Protein AF-A0A962EU76-F1 (afdb_monomer_lite)

Secondary structure (DSSP, 8-state):
---------S--SSSSTTS------PPPPPPPEETTEEEETTEEEE-HHHHHHHHHHHHHHTT----HHHHHH-HHHHHHHHHHHTTSTTTTTTTHHHHSS------

Radius of gyration: 28.26 Å; chains: 1; bounding box: 33×38×93 Å

pLDDT: mean 81.72, std 18.8, range [39.81, 98.31]

Foldseek 3Di:
DDDDDDPDDDDDDPDDPPPDPPPPDDPDDDFDEDQQFTQDVNDTDRDLQRLLQNLCVVLVVVVDDDHSCCLSVDVVVVLVSCCVCCVPPSNVVVSVLNPPVNNDDPD

Structure (mmCIF, N/CA/C/O backbone):
data_AF-A0A962EU76-F1
#
_entry.id   AF-A0A962EU76-F1
#
loop_
_atom_site.group_PDB
_atom_site.id
_atom_site.type_symbol
_atom_site.label_atom_id
_atom_site.label_alt_id
_atom_site.label_comp_id
_atom_site.label_asym_id
_atom_site.label_entity_id
_atom_site.label_seq_id
_atom_site.pdbx_PDB_ins_code
_atom_site.Cartn_x
_atom_site.Cartn_y
_atom_site.Cartn_z
_atom_site.occupancy
_atom_site.B_iso_or_equiv
_atom_site.auth_seq_id
_atom_site.auth_comp_id
_atom_site.auth_asym_id
_atom_site.auth_atom_id
_atom_site.pdbx_PDB_model_num
ATOM 1 N N . MET A 1 1 ? 11.807 -23.982 83.565 1.00 39.81 1 MET A N 1
ATOM 2 C CA . MET A 1 1 ? 10.852 -24.271 82.468 1.00 39.81 1 MET A CA 1
ATOM 3 C C . MET A 1 1 ? 10.079 -22.996 82.132 1.00 39.81 1 MET A C 1
ATOM 5 O O . MET A 1 1 ? 9.610 -22.333 83.044 1.00 39.81 1 MET A O 1
ATOM 9 N N . LYS A 1 2 ? 10.044 -22.612 80.847 1.00 47.97 2 LYS A N 1
ATOM 10 C CA . LYS A 1 2 ? 9.505 -21.351 80.294 1.00 47.97 2 LYS A CA 1
ATOM 11 C C . LYS A 1 2 ? 7.966 -21.356 80.242 1.00 47.97 2 LYS A C 1
ATOM 13 O O . LYS A 1 2 ? 7.394 -22.350 79.808 1.00 47.97 2 LYS A O 1
ATOM 18 N N . ARG A 1 3 ? 7.307 -20.230 80.549 1.00 50.31 3 ARG A N 1
ATOM 19 C CA . ARG A 1 3 ? 5.958 -19.919 80.035 1.00 50.31 3 ARG A CA 1
ATOM 20 C C . ARG A 1 3 ? 5.972 -18.542 79.377 1.00 50.31 3 ARG A C 1
ATOM 22 O O . ARG A 1 3 ? 6.280 -17.538 80.005 1.00 50.31 3 ARG A O 1
ATOM 29 N N . GLN A 1 4 ? 5.747 -18.570 78.068 1.00 51.44 4 GLN A N 1
ATOM 30 C CA . GLN A 1 4 ? 5.776 -17.449 77.137 1.00 51.44 4 GLN A CA 1
ATOM 31 C C . GLN A 1 4 ? 4.570 -16.527 77.353 1.00 51.44 4 GLN A C 1
ATOM 33 O O . GLN A 1 4 ? 3.438 -16.996 77.459 1.00 51.44 4 GLN A O 1
ATOM 38 N N . ILE A 1 5 ? 4.823 -15.219 77.387 1.00 56.59 5 ILE A N 1
ATOM 39 C CA . ILE A 1 5 ? 3.805 -14.167 77.407 1.00 56.59 5 ILE A CA 1
ATOM 40 C C . ILE A 1 5 ? 3.253 -14.051 75.982 1.00 56.59 5 ILE A C 1
ATOM 42 O O . ILE A 1 5 ? 3.971 -13.692 75.051 1.00 56.59 5 ILE A O 1
ATOM 46 N N . SER A 1 6 ? 1.983 -14.418 75.813 1.00 51.16 6 SER A N 1
ATOM 47 C CA . SER A 1 6 ? 1.265 -14.414 74.538 1.00 51.16 6 SER A CA 1
ATOM 48 C C . SER A 1 6 ? 0.987 -12.980 74.077 1.00 51.16 6 SER A C 1
ATOM 50 O O . SER A 1 6 ? -0.070 -12.416 74.358 1.00 51.16 6 SER A O 1
ATOM 52 N N . GLY A 1 7 ? 1.929 -12.403 73.331 1.00 49.06 7 GLY A N 1
ATOM 53 C CA . GLY A 1 7 ? 1.686 -11.247 72.474 1.00 49.06 7 GLY A CA 1
ATOM 54 C C . GLY A 1 7 ? 0.699 -11.630 71.376 1.00 49.06 7 GLY A C 1
ATOM 55 O O . GLY A 1 7 ? 1.066 -12.269 70.395 1.00 49.06 7 GLY A O 1
ATOM 56 N N . ARG A 1 8 ? -0.580 -11.294 71.557 1.00 54.97 8 ARG A N 1
ATOM 57 C CA . ARG A 1 8 ? -1.579 -11.428 70.492 1.00 54.97 8 ARG A CA 1
ATOM 58 C C . ARG A 1 8 ? -2.699 -10.418 70.639 1.00 54.97 8 ARG A C 1
ATOM 60 O O . ARG A 1 8 ? -3.848 -10.775 70.865 1.00 54.97 8 ARG A O 1
ATOM 67 N N . ARG A 1 9 ? -2.350 -9.143 70.528 1.00 58.03 9 ARG A N 1
ATOM 68 C CA . ARG A 1 9 ? -3.266 -8.082 70.109 1.00 58.03 9 ARG A CA 1
ATOM 69 C C . ARG A 1 9 ? -2.446 -7.142 69.242 1.00 58.03 9 ARG A C 1
ATOM 71 O O . ARG A 1 9 ? -1.291 -6.908 69.569 1.00 58.03 9 ARG A O 1
ATOM 78 N N . ILE A 1 10 ? -3.068 -6.604 68.201 1.00 57.72 10 ILE A N 1
ATOM 79 C CA . ILE A 1 10 ? -2.517 -5.741 67.146 1.00 57.72 10 ILE A CA 1
ATOM 80 C C . ILE A 1 10 ? -2.190 -6.529 65.867 1.00 57.72 10 ILE A C 1
ATOM 82 O O . ILE A 1 10 ? -1.515 -7.550 65.895 1.00 57.72 10 ILE A O 1
ATOM 86 N N . ALA A 1 11 ? -2.683 -5.979 64.755 1.00 52.75 11 ALA A N 1
ATOM 87 C CA . ALA A 1 11 ? -2.492 -6.376 63.361 1.00 52.75 11 ALA A CA 1
ATOM 88 C C . ALA A 1 11 ? -3.451 -7.444 62.807 1.00 52.75 11 ALA A C 1
ATOM 90 O O . ALA A 1 11 ? -3.050 -8.518 62.370 1.00 52.75 11 ALA A O 1
ATOM 91 N N . THR A 1 12 ? -4.747 -7.130 62.735 1.00 53.06 12 THR A N 1
ATOM 92 C CA . THR A 1 12 ? -5.650 -7.820 61.789 1.00 53.06 12 THR A CA 1
ATOM 93 C C . THR A 1 12 ? -6.712 -6.865 61.247 1.00 53.06 12 THR A C 1
ATOM 95 O O . THR A 1 12 ? -7.903 -7.096 61.388 1.00 53.06 12 THR A O 1
ATOM 98 N N . ALA A 1 13 ? -6.292 -5.738 60.673 1.00 54.41 13 ALA A N 1
ATOM 99 C CA . ALA A 1 13 ? -7.213 -4.819 60.002 1.00 54.41 13 ALA A CA 1
ATOM 100 C C . ALA A 1 13 ? -6.484 -3.961 58.958 1.00 54.41 13 ALA A C 1
ATOM 102 O O . ALA A 1 13 ? -6.469 -2.749 59.095 1.00 54.41 13 ALA A O 1
ATOM 103 N N . LEU A 1 14 ? -5.802 -4.567 57.974 1.00 55.75 14 LEU A N 1
ATOM 104 C CA . LEU A 1 14 ? -5.168 -3.823 56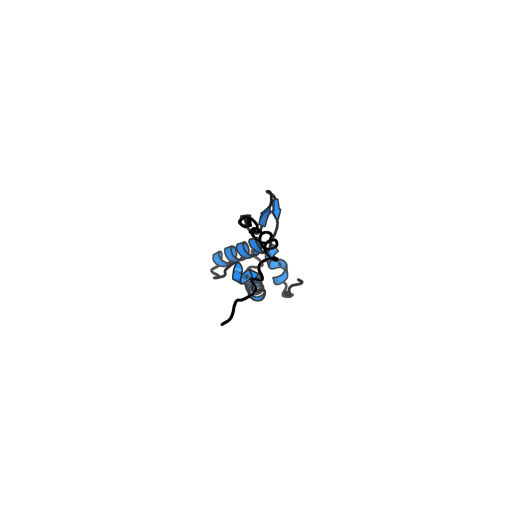.863 1.00 55.75 14 LEU A CA 1
ATOM 105 C C . LEU A 1 14 ? -4.689 -4.741 55.715 1.00 55.75 14 LEU A C 1
ATOM 107 O O . LEU A 1 14 ? -3.560 -4.623 55.267 1.00 55.75 14 LEU A O 1
ATOM 111 N N . LEU A 1 15 ? -5.499 -5.698 55.238 1.00 53.78 15 LEU A N 1
ATOM 112 C CA . LEU A 1 15 ? -5.080 -6.581 54.123 1.00 53.78 15 LEU A CA 1
ATOM 113 C C . LEU A 1 15 ? -6.189 -6.965 53.117 1.00 53.78 15 LEU A C 1
ATOM 115 O O . LEU A 1 15 ? -6.066 -7.980 52.444 1.00 53.78 15 LEU A O 1
ATOM 119 N N . VAL A 1 16 ? -7.268 -6.182 52.970 1.00 56.03 16 VAL A N 1
ATOM 120 C CA . VAL A 1 16 ? -8.374 -6.541 52.038 1.00 56.03 16 VAL A CA 1
ATOM 121 C C . VAL A 1 16 ? -8.585 -5.540 50.886 1.00 56.03 16 VAL A C 1
ATOM 123 O O . VAL A 1 16 ? -9.349 -5.811 49.971 1.00 56.03 16 VAL A O 1
ATOM 126 N N . ALA A 1 17 ? -7.864 -4.416 50.830 1.00 56.31 17 ALA A N 1
ATOM 127 C CA . ALA A 1 17 ? -8.134 -3.356 49.843 1.00 56.31 17 ALA A CA 1
ATOM 128 C C . ALA A 1 17 ? -7.284 -3.399 48.547 1.00 56.31 17 ALA A C 1
ATOM 130 O O . ALA A 1 17 ? -7.224 -2.400 47.840 1.00 56.31 17 ALA A O 1
ATOM 131 N N . PHE A 1 18 ? -6.608 -4.513 48.228 1.00 57.91 18 PHE A N 1
ATOM 132 C CA . PHE A 1 18 ? -5.712 -4.613 47.052 1.00 57.91 18 PHE A CA 1
ATOM 133 C C . PHE A 1 18 ? -6.119 -5.666 46.009 1.00 57.91 18 PHE A C 1
ATOM 135 O O . PHE A 1 18 ? -5.398 -5.895 45.040 1.00 57.91 18 PHE A O 1
ATOM 142 N N . GLY A 1 19 ? -7.263 -6.325 46.189 1.00 58.19 19 GLY A N 1
ATOM 143 C CA . GLY A 1 19 ? -7.768 -7.308 45.238 1.00 58.19 19 GLY A CA 1
ATOM 144 C C . GLY A 1 19 ? -8.817 -6.687 44.325 1.00 58.19 19 GLY A C 1
ATOM 145 O O . GLY A 1 19 ? -9.789 -6.133 44.818 1.00 58.19 19 GLY A O 1
ATOM 146 N N . VAL A 1 20 ? -8.665 -6.882 43.017 1.00 61.88 20 VAL A N 1
ATOM 147 C CA . VAL A 1 20 ? -9.650 -6.605 41.951 1.00 61.88 20 VAL A CA 1
ATOM 148 C C . VAL A 1 20 ? -9.579 -5.208 41.312 1.00 61.88 20 VAL A C 1
ATOM 150 O O . VAL A 1 20 ? -10.555 -4.471 41.245 1.00 61.88 20 VAL A O 1
ATOM 153 N N . ILE A 1 21 ? -8.432 -4.896 40.703 1.00 62.28 21 ILE A N 1
ATOM 154 C CA . ILE A 1 21 ? -8.389 -4.038 39.504 1.00 62.28 21 ILE A CA 1
ATOM 155 C C . ILE A 1 21 ? -7.939 -4.904 38.319 1.00 62.28 21 ILE A C 1
ATOM 157 O O . ILE A 1 21 ? -6.906 -4.671 37.701 1.00 62.28 21 ILE A O 1
ATOM 161 N N . PHE A 1 22 ? -8.688 -5.965 38.014 1.00 61.88 22 PHE A N 1
ATOM 162 C CA . PHE A 1 22 ? -8.605 -6.577 36.687 1.00 61.88 22 PHE A CA 1
ATOM 163 C C . PHE A 1 22 ? -9.500 -5.748 35.772 1.00 61.88 22 PHE A C 1
ATOM 165 O O . PHE A 1 22 ? -10.699 -5.991 35.653 1.00 61.88 22 PHE A O 1
ATOM 172 N N . ALA A 1 23 ? -8.915 -4.691 35.209 1.00 61.69 23 ALA A N 1
ATOM 173 C CA . ALA A 1 23 ? -9.559 -3.866 34.204 1.00 61.69 23 ALA A CA 1
ATOM 174 C C . ALA A 1 23 ? -10.086 -4.761 33.072 1.00 61.69 23 ALA A C 1
ATOM 176 O O . ALA A 1 23 ? -9.342 -5.542 32.479 1.00 61.69 23 ALA A O 1
ATOM 177 N N . MET A 1 24 ? -11.381 -4.637 32.790 1.00 61.97 24 MET A N 1
ATOM 178 C CA . MET A 1 24 ? -12.045 -5.214 31.626 1.00 61.97 24 MET A CA 1
ATOM 179 C C . MET A 1 24 ? -11.467 -4.564 30.364 1.00 61.97 24 MET A C 1
ATOM 181 O O . MET A 1 24 ? -11.995 -3.571 29.867 1.00 61.97 24 MET A O 1
ATOM 185 N N . ALA A 1 25 ? -10.344 -5.076 29.866 1.00 64.88 25 ALA A N 1
ATOM 186 C CA . ALA A 1 25 ? -9.843 -4.690 28.559 1.00 64.88 25 ALA A CA 1
ATOM 187 C C . ALA A 1 25 ? -10.806 -5.258 27.509 1.00 64.88 25 ALA A C 1
ATOM 189 O O . ALA A 1 25 ? -10.833 -6.465 27.266 1.00 64.88 25 ALA A O 1
ATOM 190 N N . ALA A 1 26 ? -11.631 -4.396 26.913 1.00 66.19 26 ALA A N 1
ATOM 191 C CA . ALA A 1 26 ? -12.371 -4.767 25.716 1.00 66.19 26 ALA A CA 1
ATOM 192 C C . ALA A 1 26 ? -11.358 -5.153 24.622 1.00 66.19 26 ALA A C 1
ATOM 194 O O . ALA A 1 26 ? -10.322 -4.485 24.502 1.00 66.19 26 ALA A O 1
ATOM 195 N N . PRO A 1 27 ? -11.613 -6.213 23.833 1.00 64.19 27 PRO A N 1
ATOM 196 C CA . PRO A 1 27 ? -10.735 -6.552 22.725 1.00 64.19 27 PRO A CA 1
ATOM 197 C C . PRO A 1 27 ? -10.637 -5.344 21.791 1.00 64.19 27 PRO A C 1
ATOM 199 O O . PRO A 1 27 ? -11.649 -4.713 21.477 1.00 64.19 27 PRO A O 1
ATOM 202 N N . ALA A 1 28 ? -9.418 -5.006 21.369 1.00 70.06 28 ALA A N 1
ATOM 203 C CA . ALA A 1 28 ? -9.218 -3.965 20.372 1.00 70.06 28 ALA A CA 1
ATOM 204 C C . ALA A 1 28 ? -10.062 -4.313 19.138 1.00 70.06 28 ALA A C 1
ATOM 206 O O . ALA A 1 28 ? -9.974 -5.428 18.619 1.00 70.06 28 ALA A O 1
ATOM 207 N N . ALA A 1 29 ? -10.914 -3.382 18.706 1.00 75.38 29 ALA A N 1
ATOM 208 C CA . ALA A 1 29 ? -11.732 -3.580 17.518 1.00 75.38 29 ALA A CA 1
ATOM 209 C C . ALA A 1 29 ? -10.825 -3.902 16.320 1.00 75.38 29 ALA A C 1
ATOM 211 O O . ALA A 1 29 ? -9.773 -3.281 16.146 1.00 75.38 29 ALA A O 1
ATOM 212 N N . ALA A 1 30 ? -11.224 -4.885 15.510 1.00 85.31 30 ALA A N 1
ATOM 213 C CA . ALA A 1 30 ? -10.490 -5.231 14.303 1.00 85.31 30 ALA A CA 1
ATOM 214 C C . ALA A 1 30 ? -10.425 -4.019 13.358 1.00 85.31 30 ALA A C 1
ATOM 216 O O . ALA A 1 30 ? -11.400 -3.281 13.212 1.00 85.31 30 ALA A O 1
ATOM 217 N N . ILE A 1 31 ? -9.268 -3.813 12.727 1.00 90.88 31 ILE A N 1
ATOM 218 C CA . ILE A 1 31 ? -9.093 -2.768 11.715 1.00 90.88 31 ILE A CA 1
ATOM 219 C C . ILE A 1 31 ? -9.846 -3.202 10.456 1.00 90.88 31 ILE A C 1
ATOM 221 O O . ILE A 1 31 ? -9.516 -4.231 9.868 1.00 90.88 31 ILE A O 1
ATOM 225 N N . ASP A 1 32 ? -10.829 -2.405 10.044 1.00 94.62 32 ASP A N 1
ATOM 226 C CA . ASP A 1 32 ? -11.548 -2.579 8.783 1.00 94.62 32 ASP A CA 1
ATOM 227 C C . ASP A 1 32 ? -10.940 -1.676 7.703 1.00 94.62 32 ASP A C 1
ATOM 229 O O . ASP A 1 32 ? -10.888 -0.453 7.868 1.00 94.62 32 ASP A O 1
ATOM 233 N N . CYS A 1 33 ? -10.460 -2.282 6.616 1.00 96.31 33 CYS A N 1
ATOM 234 C CA . CYS A 1 33 ? -9.815 -1.585 5.509 1.00 96.31 33 CYS A CA 1
ATOM 235 C C . CYS A 1 33 ? -10.640 -1.718 4.227 1.00 96.31 33 CYS A C 1
ATOM 237 O O . CYS A 1 33 ? -10.875 -2.824 3.740 1.00 96.31 33 CYS A O 1
ATOM 239 N N . ASN A 1 34 ? -10.960 -0.585 3.606 1.00 96.75 34 ASN A N 1
ATOM 240 C CA . ASN A 1 34 ? -11.435 -0.512 2.231 1.00 96.75 34 ASN A CA 1
ATOM 241 C C . ASN A 1 34 ? -10.330 0.073 1.341 1.00 96.75 34 ASN A C 1
ATOM 243 O O . ASN A 1 34 ? -10.117 1.287 1.290 1.00 96.75 34 ASN A O 1
ATOM 247 N N . GLY A 1 35 ? -9.593 -0.807 0.662 1.00 96.44 35 GLY A N 1
ATOM 248 C CA . GLY A 1 35 ? -8.403 -0.407 -0.086 1.00 96.44 35 GLY A CA 1
ATOM 249 C C . GLY A 1 35 ? -7.355 0.220 0.849 1.00 96.44 35 GLY A C 1
ATOM 250 O O . GL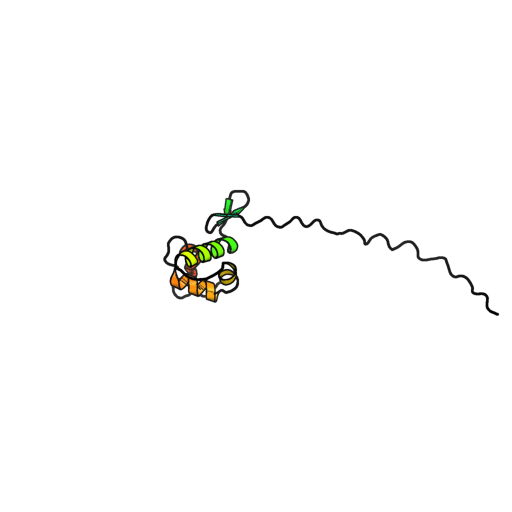Y A 1 35 ? -7.023 -0.405 1.859 1.00 96.44 35 GLY A O 1
ATOM 251 N N . PRO A 1 36 ? -6.833 1.425 0.547 1.00 96.50 36 PRO A N 1
ATOM 252 C CA . PRO A 1 36 ? -5.852 2.103 1.396 1.00 96.50 36 PRO A CA 1
ATOM 253 C C . PRO A 1 36 ? -6.470 2.801 2.622 1.00 96.50 36 PRO A C 1
ATOM 255 O O . PRO A 1 36 ? -5.734 3.304 3.468 1.00 96.50 36 PRO A O 1
ATOM 258 N N . TYR A 1 37 ? -7.800 2.837 2.748 1.00 97.62 37 TYR A N 1
ATOM 259 C CA . TYR A 1 37 ? -8.491 3.587 3.796 1.00 97.62 37 TYR A CA 1
ATOM 260 C C . TYR A 1 37 ? -9.013 2.682 4.906 1.00 97.62 37 TYR A C 1
ATOM 262 O O . TYR A 1 37 ? -9.582 1.624 4.647 1.00 97.62 37 TYR A O 1
ATOM 270 N N . GLN A 1 38 ? -8.886 3.138 6.147 1.00 97.00 38 GLN A N 1
ATOM 271 C CA . GLN A 1 38 ? -9.551 2.548 7.298 1.00 97.00 38 GLN A CA 1
ATOM 272 C C . GLN A 1 38 ? -10.968 3.107 7.444 1.00 97.00 38 GLN A C 1
ATOM 274 O O . GLN A 1 38 ? -11.171 4.316 7.326 1.00 97.00 38 GLN A O 1
ATOM 279 N N . ILE A 1 39 ? -11.934 2.245 7.766 1.00 96.06 39 ILE A N 1
ATOM 280 C CA . ILE A 1 39 ? -13.294 2.661 8.112 1.00 96.06 39 ILE A CA 1
ATOM 281 C C . ILE A 1 39 ? -13.367 2.970 9.609 1.00 96.06 39 ILE A C 1
ATOM 283 O O . ILE A 1 39 ? -13.252 2.087 10.457 1.00 96.06 39 ILE A O 1
ATOM 287 N N . VAL A 1 40 ? -13.584 4.239 9.954 1.00 94.12 40 VAL A N 1
ATOM 288 C CA . VAL A 1 40 ? -13.751 4.701 11.338 1.00 94.12 40 VAL A CA 1
ATOM 289 C C . VAL A 1 40 ? -15.085 5.420 11.453 1.00 94.12 40 VAL A C 1
ATOM 291 O O . VAL A 1 40 ? -15.278 6.485 10.874 1.00 94.12 40 VAL A O 1
ATOM 294 N N . ARG A 1 41 ? -16.031 4.828 12.196 1.00 93.31 41 ARG A N 1
ATOM 295 C CA . ARG A 1 41 ? -17.401 5.364 12.357 1.00 93.31 41 ARG A CA 1
ATOM 296 C C . ARG A 1 41 ? -18.080 5.667 11.005 1.00 93.31 41 ARG A C 1
ATOM 298 O O . ARG A 1 41 ? -18.746 6.685 10.852 1.00 93.31 41 ARG A O 1
ATOM 305 N N . GLY A 1 42 ? -17.866 4.795 10.016 1.00 93.88 42 GLY A N 1
ATOM 306 C CA . GLY A 1 42 ? -18.410 4.931 8.658 1.00 93.88 42 GLY A CA 1
ATOM 307 C C . GLY A 1 42 ? -17.665 5.912 7.745 1.00 93.88 42 GLY A C 1
ATOM 308 O O . GLY A 1 42 ? -18.049 6.057 6.591 1.00 93.88 42 GLY A O 1
ATOM 309 N N . GLN A 1 43 ? -16.607 6.568 8.227 1.00 96.00 43 GLN A N 1
ATOM 310 C CA . GLN A 1 43 ? -15.777 7.476 7.434 1.00 96.00 43 GLN A CA 1
ATOM 311 C C . GLN A 1 43 ? -14.487 6.791 6.987 1.00 96.00 43 GLN A C 1
ATOM 313 O O . GLN A 1 43 ? -13.918 5.992 7.731 1.00 96.00 43 GLN A O 1
ATOM 318 N N . GLN A 1 44 ? -14.019 7.126 5.786 1.00 97.06 44 GLN A N 1
ATOM 319 C CA . GLN A 1 44 ? -12.740 6.651 5.262 1.00 97.06 44 GLN A CA 1
ATOM 320 C C . GLN A 1 44 ? -11.608 7.567 5.723 1.00 97.06 44 GLN A C 1
ATOM 322 O O . GLN A 1 44 ? -11.639 8.771 5.478 1.00 97.06 44 GLN A O 1
ATOM 327 N N . ILE A 1 45 ? -10.605 6.988 6.378 1.00 95.75 45 ILE A N 1
ATOM 328 C CA . ILE A 1 45 ? -9.417 7.696 6.857 1.00 95.75 45 ILE A CA 1
ATOM 329 C C . ILE A 1 45 ? -8.182 6.996 6.301 1.00 95.75 45 ILE A C 1
ATOM 331 O O . ILE A 1 45 ? -8.049 5.780 6.425 1.00 95.75 45 ILE A O 1
ATOM 335 N N . ALA A 1 46 ? -7.271 7.752 5.694 1.00 93.44 46 ALA A N 1
ATOM 336 C CA . ALA A 1 46 ? -5.973 7.224 5.293 1.00 93.44 46 ALA A CA 1
ATOM 337 C C . ALA A 1 46 ? -5.156 6.905 6.551 1.00 93.44 46 ALA A C 1
ATOM 339 O O . ALA A 1 46 ? -4.933 7.780 7.390 1.00 93.44 46 ALA A O 1
ATOM 340 N N . THR A 1 47 ? -4.749 5.646 6.714 1.00 94.88 47 THR A N 1
ATOM 341 C CA . THR A 1 47 ? -3.907 5.229 7.840 1.00 94.88 47 THR A CA 1
ATOM 342 C C . THR A 1 47 ? -2.765 4.353 7.345 1.00 94.88 47 THR A C 1
ATOM 344 O O . THR A 1 47 ? -2.981 3.532 6.448 1.00 94.88 47 THR A O 1
ATOM 347 N N . PRO A 1 48 ? -1.575 4.418 7.978 1.00 93.12 48 PRO A N 1
ATOM 348 C CA . PRO A 1 48 ? -0.450 3.568 7.588 1.00 93.12 48 PRO A CA 1
ATOM 349 C C . PRO A 1 48 ? -0.797 2.074 7.616 1.00 93.12 48 PRO A C 1
ATOM 351 O O . PRO A 1 48 ? -0.270 1.277 6.846 1.00 93.12 48 PRO A O 1
ATOM 354 N N . TYR A 1 49 ? -1.730 1.667 8.484 1.00 94.81 49 TYR A N 1
ATOM 355 C CA . TYR A 1 49 ? -2.154 0.276 8.574 1.00 94.81 49 TYR A CA 1
ATOM 356 C C . TYR A 1 49 ? -2.805 -0.227 7.286 1.00 94.81 49 TYR A C 1
ATOM 358 O O . TYR A 1 49 ? -2.362 -1.257 6.766 1.00 94.81 49 TYR A O 1
ATOM 366 N N . CYS A 1 50 ? -3.817 0.484 6.783 1.00 97.56 50 CYS A N 1
ATOM 367 C CA . CYS A 1 50 ? -4.532 0.087 5.573 1.00 97.56 50 CYS A CA 1
ATOM 368 C C . CYS A 1 50 ? -3.744 0.425 4.303 1.00 97.56 50 CYS A C 1
ATOM 370 O O . CYS A 1 50 ? -3.725 -0.388 3.381 1.00 97.56 50 CYS A O 1
ATOM 372 N N . GLU A 1 51 ? -3.009 1.540 4.278 1.00 97.50 51 GLU A N 1
ATOM 373 C CA . GLU A 1 51 ? -2.133 1.895 3.158 1.00 97.50 51 GLU A CA 1
ATOM 374 C C . GLU A 1 51 ? -1.053 0.834 2.921 1.00 97.50 51 GLU A C 1
ATOM 376 O O . GLU A 1 51 ? -0.932 0.318 1.812 1.00 97.50 51 GLU A O 1
ATOM 381 N N . ASP A 1 52 ? -0.311 0.431 3.957 1.00 97.81 52 ASP A N 1
ATOM 382 C CA . ASP A 1 52 ? 0.756 -0.567 3.804 1.00 97.81 52 ASP A CA 1
ATOM 383 C C . ASP A 1 52 ? 0.192 -1.955 3.463 1.00 97.81 52 ASP A C 1
ATOM 385 O O . ASP A 1 52 ? 0.804 -2.722 2.714 1.00 97.81 52 ASP A O 1
ATOM 389 N N . ALA A 1 53 ? -0.997 -2.291 3.978 1.00 98.06 53 ALA A N 1
ATOM 390 C CA . ALA A 1 53 ? -1.681 -3.533 3.628 1.00 98.06 53 ALA A CA 1
ATOM 391 C C . ALA A 1 53 ? -2.118 -3.550 2.160 1.00 98.06 53 ALA A C 1
ATOM 393 O O . ALA A 1 53 ? -1.936 -4.561 1.471 1.00 98.06 53 ALA A O 1
ATOM 394 N N . TYR A 1 54 ? -2.648 -2.429 1.676 1.00 98.19 54 TYR A N 1
ATOM 395 C CA . TYR A 1 54 ? -3.052 -2.263 0.291 1.00 98.19 54 TYR A CA 1
ATOM 396 C C . TYR A 1 54 ? -1.851 -2.242 -0.656 1.00 98.19 54 TYR A C 1
ATOM 398 O O . TYR A 1 54 ? -1.859 -2.958 -1.656 1.00 98.19 54 TYR A O 1
ATOM 406 N N . LEU A 1 55 ? -0.778 -1.531 -0.299 1.00 98.06 55 LEU A N 1
ATOM 407 C CA . LEU A 1 55 ? 0.478 -1.529 -1.046 1.00 98.06 55 LEU A CA 1
ATOM 408 C C . LEU A 1 55 ? 1.054 -2.944 -1.157 1.00 98.06 55 LEU A C 1
ATOM 410 O O . LEU A 1 55 ? 1.402 -3.381 -2.249 1.00 98.06 55 LEU A O 1
ATOM 414 N N . ALA A 1 56 ? 1.085 -3.703 -0.057 1.00 98.31 56 ALA A N 1
ATOM 415 C CA . ALA A 1 56 ? 1.540 -5.089 -0.086 1.00 98.31 56 ALA A CA 1
ATOM 416 C C . ALA A 1 56 ? 0.636 -5.979 -0.957 1.00 98.31 56 ALA A C 1
ATOM 418 O O . ALA A 1 56 ? 1.131 -6.869 -1.645 1.00 98.31 56 ALA A O 1
ATOM 419 N N . LYS A 1 57 ? -0.688 -5.763 -0.933 1.00 98.31 57 LYS A N 1
ATOM 420 C CA . LYS A 1 57 ? -1.636 -6.488 -1.793 1.00 98.31 57 LYS A CA 1
ATOM 421 C C . LYS A 1 57 ? -1.334 -6.233 -3.266 1.00 98.31 57 LYS A C 1
ATOM 423 O O . LYS A 1 57 ? -1.108 -7.195 -3.993 1.00 98.31 57 LYS A O 1
ATOM 428 N N . VAL A 1 58 ? -1.276 -4.966 -3.668 1.00 98.06 58 VAL A N 1
ATOM 429 C CA . VAL A 1 58 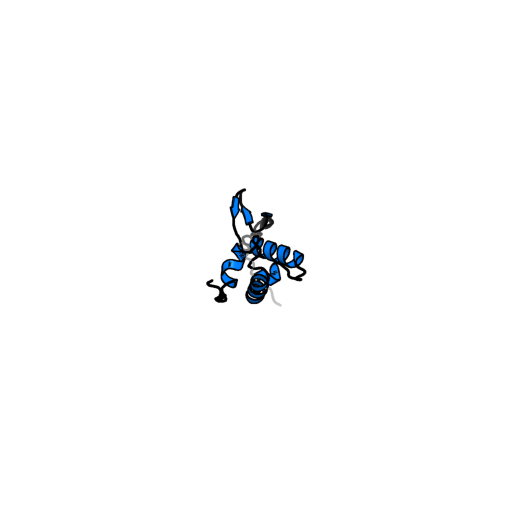? -0.939 -4.566 -5.039 1.00 98.06 58 VAL A CA 1
ATOM 430 C C . VAL A 1 58 ? 0.423 -5.133 -5.430 1.00 98.06 58 VAL A C 1
ATOM 432 O O . VAL A 1 58 ? 0.555 -5.738 -6.485 1.00 98.06 58 VAL A O 1
ATOM 435 N N . ALA A 1 59 ? 1.416 -5.068 -4.544 1.00 97.75 59 ALA A N 1
ATOM 436 C CA . ALA A 1 59 ? 2.734 -5.615 -4.825 1.00 97.75 59 ALA A CA 1
ATOM 437 C C . ALA A 1 59 ? 2.744 -7.120 -5.099 1.00 97.75 59 ALA A C 1
ATOM 439 O O . ALA A 1 59 ? 3.444 -7.575 -6.007 1.00 97.75 59 ALA A O 1
ATOM 440 N N . ARG A 1 60 ? 1.937 -7.889 -4.364 1.00 97.88 60 ARG A N 1
ATOM 441 C CA . ARG A 1 60 ? 1.780 -9.327 -4.606 1.00 97.88 60 ARG A CA 1
ATOM 442 C C . ARG A 1 60 ? 1.101 -9.630 -5.938 1.00 97.88 60 ARG A C 1
ATOM 444 O O . ARG A 1 60 ? 1.447 -10.634 -6.550 1.00 97.88 60 ARG A O 1
ATOM 451 N N . GLU A 1 61 ? 0.202 -8.770 -6.414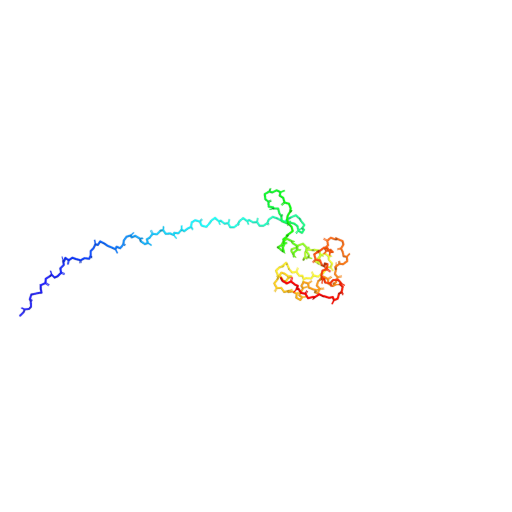 1.00 97.12 61 GLU A N 1
ATOM 452 C CA . GLU A 1 61 ? -0.405 -8.905 -7.750 1.00 97.12 61 GLU A CA 1
ATOM 453 C C . GLU A 1 61 ? 0.639 -8.757 -8.873 1.00 97.1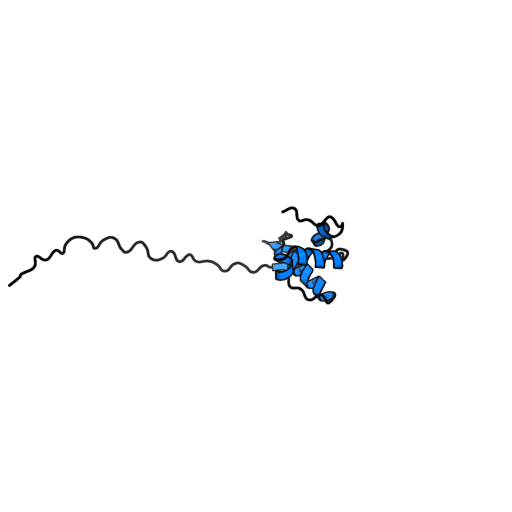2 61 GLU A C 1
ATOM 455 O O . GLU A 1 61 ? 0.509 -9.393 -9.913 1.00 97.12 61 GLU A O 1
ATOM 460 N N . TYR A 1 62 ? 1.724 -8.011 -8.632 1.00 94.81 62 TYR A N 1
ATOM 461 C CA . TYR A 1 62 ? 2.892 -7.923 -9.522 1.00 94.81 62 TYR A CA 1
ATOM 462 C C . TYR A 1 62 ? 3.949 -9.020 -9.280 1.00 94.81 62 TYR A C 1
ATOM 464 O O . TYR A 1 62 ? 5.026 -8.986 -9.872 1.00 94.81 62 TYR A O 1
ATOM 472 N N . GLY A 1 63 ? 3.677 -9.994 -8.406 1.00 95.31 63 GLY A N 1
ATOM 473 C CA . GLY A 1 63 ? 4.590 -11.102 -8.102 1.00 95.31 63 GLY A CA 1
ATOM 474 C C . GLY A 1 63 ? 5.616 -10.823 -6.996 1.00 95.31 63 GLY A C 1
ATOM 475 O O . GLY A 1 63 ? 6.397 -11.713 -6.650 1.00 95.31 63 GLY A O 1
ATOM 476 N N . THR A 1 64 ? 5.604 -9.637 -6.381 1.00 94.81 64 THR A N 1
ATOM 477 C CA . THR A 1 64 ? 6.499 -9.311 -5.263 1.00 94.81 64 THR A CA 1
ATOM 478 C C . THR A 1 64 ? 6.015 -9.980 -3.980 1.00 94.81 64 THR A C 1
ATOM 480 O O . THR A 1 64 ? 4.919 -9.711 -3.490 1.00 94.81 64 THR A O 1
ATOM 483 N N . ARG A 1 65 ? 6.853 -10.826 -3.374 1.00 96.12 65 ARG A N 1
ATOM 484 C CA . ARG A 1 65 ? 6.566 -11.439 -2.069 1.00 96.12 65 ARG A CA 1
ATOM 485 C C . ARG A 1 65 ? 6.890 -10.456 -0.950 1.00 96.12 65 ARG A C 1
ATOM 487 O O . ARG A 1 65 ? 8.042 -10.334 -0.550 1.00 96.12 65 ARG A O 1
ATOM 494 N N . VAL A 1 66 ? 5.872 -9.744 -0.476 1.00 97.44 66 VAL A N 1
ATOM 495 C CA . VAL A 1 66 ? 5.988 -8.806 0.644 1.00 97.44 66 VAL A CA 1
ATOM 496 C C . VAL A 1 66 ? 4.697 -8.777 1.465 1.00 97.44 66 VAL A C 1
ATOM 498 O O . VAL A 1 66 ? 3.582 -8.850 0.929 1.00 97.44 66 VAL A O 1
ATOM 501 N N . SER A 1 67 ? 4.842 -8.687 2.782 1.00 98.06 67 SER A N 1
ATOM 502 C CA . SER A 1 67 ? 3.751 -8.514 3.738 1.00 98.06 67 SER A CA 1
ATOM 503 C C . SER A 1 67 ? 3.558 -7.048 4.134 1.00 98.06 67 SER A C 1
ATOM 505 O O . SER A 1 67 ? 4.456 -6.215 4.029 1.00 98.06 67 SER A O 1
ATOM 507 N N . ALA A 1 68 ? 2.367 -6.737 4.647 1.00 97.19 68 ALA A N 1
ATOM 508 C CA . ALA A 1 68 ? 2.065 -5.414 5.192 1.00 97.19 68 ALA A CA 1
ATOM 509 C C . ALA A 1 68 ? 3.000 -5.044 6.356 1.00 97.19 68 ALA A C 1
ATOM 511 O O . ALA A 1 68 ? 3.428 -3.903 6.473 1.00 97.19 68 ALA A O 1
ATOM 512 N N . ALA A 1 69 ? 3.327 -6.020 7.209 1.00 96.81 69 ALA A N 1
ATOM 513 C CA . ALA A 1 69 ? 4.216 -5.825 8.348 1.00 96.81 69 ALA A CA 1
ATOM 514 C C . ALA A 1 69 ? 5.649 -5.505 7.898 1.00 96.81 69 ALA A C 1
ATOM 516 O O . ALA A 1 69 ? 6.269 -4.601 8.450 1.00 96.81 69 ALA A O 1
ATOM 517 N N . GLU A 1 70 ? 6.155 -6.186 6.865 1.00 97.75 70 GLU A N 1
ATOM 518 C CA . GLU A 1 70 ? 7.470 -5.877 6.293 1.00 97.75 70 GLU A CA 1
ATOM 519 C C . GLU A 1 70 ? 7.536 -4.453 5.739 1.00 97.75 70 GLU A C 1
ATOM 521 O O . GLU A 1 70 ? 8.521 -3.767 5.979 1.00 97.75 70 GLU A O 1
ATOM 526 N N . ILE A 1 71 ? 6.499 -3.982 5.040 1.00 97.62 71 ILE A N 1
ATOM 527 C CA . ILE A 1 71 ? 6.444 -2.595 4.547 1.00 97.62 71 ILE A CA 1
ATOM 528 C C . ILE A 1 71 ? 6.401 -1.607 5.718 1.00 97.62 71 ILE A C 1
ATOM 530 O O . ILE A 1 71 ? 7.176 -0.654 5.752 1.00 97.62 71 ILE A O 1
ATOM 534 N N . ARG A 1 72 ? 5.525 -1.851 6.696 1.00 95.69 72 ARG A N 1
ATOM 535 C CA . ARG A 1 72 ? 5.277 -0.938 7.819 1.00 95.69 72 ARG A CA 1
ATOM 536 C C . ARG A 1 72 ? 6.478 -0.770 8.739 1.00 95.69 72 ARG A C 1
ATOM 538 O O . ARG A 1 72 ? 6.746 0.326 9.220 1.00 95.69 72 ARG A O 1
ATOM 545 N N . HIS A 1 73 ? 7.178 -1.864 9.019 1.00 96.69 73 HIS A N 1
ATOM 546 C CA . HIS A 1 73 ? 8.270 -1.884 9.991 1.00 96.69 73 HIS A CA 1
ATOM 547 C C . HIS A 1 73 ? 9.648 -1.683 9.354 1.00 96.69 73 HIS A C 1
ATOM 549 O O . HIS A 1 73 ? 10.641 -1.606 10.074 1.00 96.69 73 HIS A O 1
ATOM 555 N N . ASN A 1 74 ? 9.731 -1.578 8.025 1.00 96.00 74 ASN A N 1
ATOM 556 C CA . ASN A 1 74 ? 10.984 -1.349 7.318 1.00 96.00 74 ASN A CA 1
ATOM 557 C C . ASN A 1 74 ? 10.820 -0.243 6.256 1.00 96.00 74 ASN A C 1
ATOM 559 O O . ASN A 1 74 ? 10.392 -0.516 5.131 1.00 96.00 74 ASN A O 1
ATOM 563 N N . PRO A 1 75 ? 11.226 1.002 6.571 1.00 93.06 75 PRO A N 1
ATOM 564 C CA . PRO A 1 75 ? 11.158 2.124 5.636 1.00 93.06 75 PRO A CA 1
ATOM 565 C C . PRO A 1 75 ? 11.904 1.878 4.319 1.00 93.06 75 PRO A C 1
ATOM 567 O O . PRO A 1 75 ? 11.435 2.311 3.268 1.00 93.06 75 PRO A O 1
ATOM 570 N N . ASN A 1 76 ? 13.018 1.136 4.347 1.00 94.75 76 ASN A N 1
ATOM 571 C CA . ASN A 1 76 ? 13.745 0.768 3.130 1.00 94.75 76 ASN A CA 1
ATOM 572 C C . ASN A 1 76 ? 12.921 -0.196 2.276 1.00 94.75 76 ASN A C 1
ATOM 574 O O . ASN A 1 76 ? 12.840 -0.019 1.067 1.00 94.75 76 ASN A O 1
ATOM 578 N N . LYS A 1 77 ? 12.235 -1.166 2.897 1.00 96.50 77 LYS A N 1
ATOM 579 C CA . LYS A 1 77 ? 11.327 -2.064 2.173 1.00 96.50 77 LYS A CA 1
ATOM 580 C C . LYS A 1 77 ? 10.183 -1.290 1.521 1.00 96.50 77 LYS A C 1
ATOM 582 O O . LYS A 1 77 ? 9.883 -1.543 0.357 1.00 96.50 77 LYS A O 1
ATOM 587 N N . LYS A 1 78 ? 9.573 -0.338 2.238 1.00 96.25 78 LYS A N 1
ATOM 588 C CA . LYS A 1 78 ? 8.542 0.545 1.670 1.00 96.25 78 LYS A CA 1
ATOM 589 C C . LYS A 1 78 ? 9.089 1.348 0.490 1.00 96.25 78 LYS A C 1
ATOM 591 O O . LYS A 1 78 ? 8.456 1.371 -0.562 1.00 96.25 78 LYS A O 1
ATOM 596 N N . ALA A 1 79 ? 10.284 1.920 0.629 1.00 94.94 79 ALA A N 1
ATOM 597 C CA . ALA A 1 79 ? 10.946 2.650 -0.445 1.00 94.94 79 ALA A CA 1
ATOM 598 C C . ALA A 1 79 ? 11.221 1.766 -1.670 1.00 94.94 79 ALA A C 1
ATOM 600 O O . ALA A 1 79 ? 10.908 2.168 -2.784 1.00 94.94 79 ALA A O 1
ATOM 601 N N . ASP A 1 80 ? 11.746 0.553 -1.484 1.00 94.56 80 ASP A N 1
ATOM 602 C CA . ASP A 1 80 ? 12.018 -0.394 -2.573 1.00 94.56 80 ASP A CA 1
ATOM 603 C C . ASP A 1 80 ? 10.742 -0.751 -3.342 1.00 94.56 80 ASP A C 1
ATOM 605 O O . ASP A 1 80 ? 10.716 -0.680 -4.572 1.00 94.56 80 ASP A O 1
ATOM 609 N N . VAL A 1 81 ? 9.664 -1.082 -2.620 1.00 96.25 81 VAL A N 1
ATOM 610 C CA . VAL A 1 81 ? 8.361 -1.378 -3.229 1.00 96.25 81 VAL A CA 1
ATOM 611 C C . VAL A 1 81 ? 7.847 -0.153 -3.985 1.00 96.25 81 VAL A C 1
ATOM 613 O O . VAL A 1 81 ? 7.479 -0.263 -5.152 1.00 96.25 81 VAL A O 1
ATOM 616 N N . CYS A 1 82 ? 7.882 1.031 -3.373 1.00 95.94 82 CYS A N 1
ATOM 617 C CA . CYS A 1 82 ? 7.398 2.252 -4.008 1.00 95.94 82 CYS A CA 1
ATOM 618 C C . CYS A 1 82 ? 8.241 2.718 -5.202 1.00 95.94 82 CYS A C 1
ATOM 620 O O . CYS A 1 82 ? 7.680 3.281 -6.137 1.00 95.94 82 CYS A O 1
ATOM 622 N N . ARG A 1 83 ? 9.551 2.455 -5.244 1.00 92.69 83 ARG A N 1
ATOM 623 C CA . ARG A 1 83 ? 10.361 2.711 -6.449 1.00 92.69 83 ARG A CA 1
ATOM 624 C C . ARG A 1 83 ? 9.956 1.801 -7.608 1.00 92.69 83 ARG A C 1
ATOM 626 O O . ARG A 1 83 ? 10.004 2.229 -8.755 1.00 92.69 83 ARG A O 1
ATOM 633 N N . PHE A 1 84 ? 9.528 0.573 -7.316 1.00 92.19 84 PHE A N 1
ATOM 634 C CA . PHE A 1 84 ? 9.095 -0.381 -8.335 1.00 92.19 84 PHE A CA 1
ATOM 635 C C . PHE A 1 84 ? 7.683 -0.092 -8.880 1.00 92.19 84 PHE A C 1
ATOM 637 O O . PHE A 1 84 ? 7.476 -0.191 -10.085 1.00 92.19 84 PHE A O 1
ATOM 644 N N . MET A 1 85 ? 6.718 0.297 -8.033 1.00 92.75 85 MET A N 1
ATOM 645 C CA . MET A 1 85 ? 5.305 0.477 -8.443 1.00 92.75 85 MET A CA 1
ATOM 646 C C . MET A 1 85 ? 4.672 1.825 -8.112 1.00 92.75 85 MET A C 1
ATOM 648 O O . MET A 1 85 ? 3.461 1.971 -8.232 1.00 92.75 85 MET A O 1
ATOM 652 N N . GLY A 1 86 ? 5.445 2.836 -7.723 1.00 91.19 86 GLY A N 1
ATOM 653 C CA . GLY A 1 86 ? 4.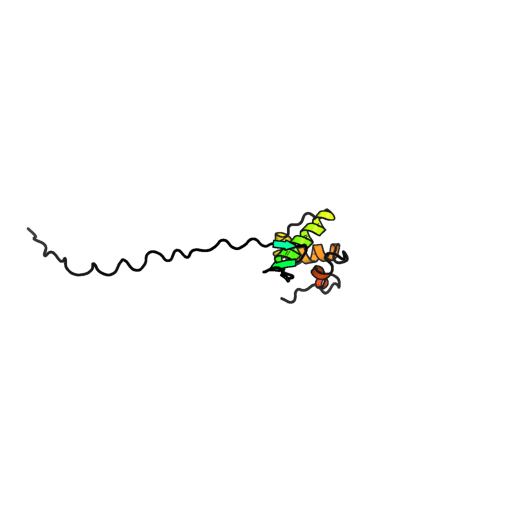901 4.145 -7.343 1.00 91.19 86 GLY A CA 1
ATOM 654 C C . GLY A 1 86 ? 4.134 4.867 -8.458 1.00 91.19 86 GLY A C 1
ATOM 655 O O . GLY A 1 86 ? 3.432 5.837 -8.184 1.00 91.19 86 GLY A O 1
ATOM 656 N N . PHE A 1 87 ? 4.237 4.399 -9.704 1.00 91.69 87 PHE A N 1
ATOM 657 C CA . PHE A 1 87 ? 3.469 4.899 -10.846 1.00 91.69 87 PHE A CA 1
ATOM 658 C C . PHE A 1 87 ? 2.113 4.198 -11.047 1.00 91.69 87 PHE A C 1
ATOM 660 O O . PHE A 1 87 ? 1.300 4.705 -11.817 1.00 91.69 87 PHE A O 1
ATOM 667 N N . ASP A 1 88 ? 1.829 3.082 -10.360 1.00 95.12 88 ASP A N 1
ATOM 668 C CA . ASP A 1 88 ? 0.491 2.474 -10.359 1.00 95.12 88 ASP A CA 1
ATOM 669 C C . ASP A 1 88 ? -0.488 3.441 -9.676 1.00 95.12 88 ASP A C 1
ATOM 671 O O . ASP A 1 88 ? -0.294 3.857 -8.529 1.00 95.12 88 ASP A O 1
ATOM 675 N N . SER A 1 89 ? -1.551 3.819 -10.391 1.00 95.56 89 SER A N 1
ATOM 676 C CA . SER A 1 89 ? -2.517 4.828 -9.947 1.00 95.56 89 SER A CA 1
ATOM 677 C C . SER A 1 89 ? -3.190 4.479 -8.621 1.00 95.56 89 SER A C 1
ATOM 679 O O . SER A 1 89 ? -3.614 5.381 -7.902 1.00 95.56 89 SER A O 1
ATOM 681 N N . ARG A 1 90 ? -3.269 3.192 -8.269 1.00 95.88 90 ARG A N 1
ATOM 682 C CA . ARG A 1 90 ? -3.875 2.711 -7.024 1.00 95.88 90 ARG A CA 1
ATOM 683 C C . ARG A 1 90 ? -3.039 3.059 -5.800 1.00 95.88 90 ARG A C 1
ATOM 685 O O . ARG A 1 90 ? -3.605 3.285 -4.737 1.00 95.88 90 ARG A O 1
ATOM 692 N N . VAL A 1 91 ? -1.714 3.085 -5.933 1.00 96.12 91 VAL A N 1
ATOM 693 C CA . VAL A 1 91 ? -0.770 3.265 -4.811 1.00 96.12 91 VAL A CA 1
ATOM 694 C C . VAL A 1 91 ? 0.102 4.507 -4.956 1.00 96.12 91 VAL A C 1
ATOM 696 O O . VAL A 1 91 ? 0.923 4.795 -4.088 1.00 96.12 91 VAL A O 1
ATOM 699 N N . SER A 1 92 ? -0.092 5.273 -6.026 1.00 94.75 92 SER A N 1
ATOM 700 C CA . SER A 1 92 ? 0.698 6.462 -6.335 1.00 94.75 92 SER A CA 1
ATOM 701 C C . SER A 1 92 ? 0.705 7.485 -5.200 1.00 94.75 92 SER A C 1
ATOM 703 O O . SER A 1 92 ? 1.757 8.047 -4.913 1.00 94.75 92 SER A O 1
ATOM 705 N N . HIS A 1 93 ? -0.428 7.666 -4.513 1.00 93.44 93 HIS A N 1
ATOM 706 C CA . HIS A 1 93 ? -0.551 8.540 -3.344 1.00 93.44 93 HIS A CA 1
ATOM 707 C C . HIS A 1 93 ? 0.253 8.034 -2.134 1.00 93.44 93 HIS A C 1
ATOM 709 O O . HIS A 1 93 ? 0.910 8.826 -1.468 1.00 93.44 93 HIS A O 1
ATOM 715 N N . ILE A 1 94 ? 0.278 6.719 -1.893 1.00 95.38 94 ILE A N 1
ATOM 716 C CA . ILE A 1 94 ? 1.072 6.088 -0.820 1.00 95.38 94 ILE A CA 1
ATOM 717 C C . ILE A 1 94 ? 2.571 6.272 -1.095 1.00 95.38 94 ILE A C 1
ATOM 719 O O . ILE A 1 94 ? 3.382 6.421 -0.180 1.00 95.38 94 ILE A O 1
ATOM 723 N N . CYS A 1 95 ? 2.939 6.256 -2.377 1.00 94.44 95 CYS A N 1
ATOM 724 C CA . CYS A 1 95 ? 4.319 6.258 -2.833 1.00 94.44 95 CYS A CA 1
ATOM 725 C C . CYS A 1 95 ? 4.857 7.631 -3.253 1.00 94.44 95 CYS A C 1
ATOM 727 O O . CYS A 1 95 ? 6.008 7.692 -3.681 1.00 94.44 95 CYS A O 1
ATOM 729 N N . LEU A 1 96 ? 4.075 8.711 -3.123 1.00 90.31 96 LEU A N 1
ATOM 730 C CA . LEU A 1 96 ? 4.434 10.071 -3.560 1.00 90.31 96 LEU A CA 1
ATOM 731 C C . LEU A 1 96 ? 5.869 10.451 -3.167 1.00 90.31 96 LEU A C 1
ATOM 733 O O . LEU A 1 96 ? 6.675 10.791 -4.027 1.00 90.31 96 LEU A O 1
ATOM 737 N N . ASN A 1 97 ? 6.226 10.252 -1.898 1.00 85.88 97 ASN A N 1
ATOM 738 C CA . ASN A 1 97 ? 7.526 10.654 -1.350 1.00 85.88 97 ASN A CA 1
ATOM 739 C C . ASN A 1 97 ? 8.718 9.793 -1.814 1.00 85.88 97 ASN A C 1
ATOM 741 O O . ASN A 1 97 ? 9.856 10.090 -1.472 1.00 85.88 97 ASN A O 1
ATOM 745 N N . TYR A 1 98 ? 8.491 8.718 -2.571 1.00 86.44 98 TYR A N 1
ATOM 746 C CA . TYR A 1 98 ? 9.541 7.790 -3.012 1.00 86.44 98 TYR A CA 1
ATOM 747 C C . TYR A 1 98 ? 9.812 7.845 -4.522 1.00 86.44 98 TYR A C 1
ATOM 749 O O . TYR A 1 98 ? 10.752 7.201 -4.988 1.00 86.44 98 TYR A O 1
ATOM 757 N N . ARG A 1 99 ? 9.000 8.583 -5.292 1.00 73.12 99 ARG A N 1
ATOM 758 C CA . ARG A 1 99 ? 9.062 8.614 -6.765 1.00 73.12 99 ARG A CA 1
ATOM 759 C C . ARG A 1 99 ? 10.145 9.541 -7.308 1.00 73.12 99 ARG A C 1
ATOM 761 O O . ARG A 1 99 ? 10.747 9.223 -8.328 1.00 73.12 99 ARG A O 1
ATOM 768 N N . ASP A 1 100 ? 10.442 10.625 -6.599 1.00 66.38 100 ASP A N 1
ATOM 769 C CA . ASP A 1 100 ? 11.289 11.709 -7.114 1.00 66.38 100 ASP A CA 1
ATOM 770 C C . ASP A 1 100 ? 12.771 11.569 -6.717 1.00 66.38 100 ASP A C 1
ATOM 772 O O . ASP A 1 100 ? 13.552 12.509 -6.825 1.00 66.38 100 ASP A O 1
ATOM 776 N N . GLY A 1 101 ? 13.186 10.406 -6.202 1.00 56.00 101 GLY A N 1
ATOM 777 C CA . GLY A 1 101 ? 14.564 10.167 -5.747 1.00 56.00 101 GLY A CA 1
ATOM 778 C C . GLY A 1 101 ? 14.952 10.888 -4.446 1.00 56.00 101 GLY A C 1
ATOM 779 O O . GLY A 1 101 ? 15.988 10.572 -3.869 1.00 56.00 101 GLY A O 1
ATOM 780 N N . VAL A 1 102 ? 14.099 11.776 -3.924 1.00 56.69 102 VAL A N 1
ATOM 781 C CA . VAL A 1 102 ? 14.287 12.530 -2.665 1.00 56.69 102 VAL A CA 1
ATOM 782 C C . VAL A 1 102 ? 13.724 11.782 -1.443 1.00 56.69 102 VAL A C 1
ATOM 784 O O . VAL A 1 102 ? 13.325 12.387 -0.451 1.00 56.69 102 VAL A O 1
ATOM 787 N N . GLY A 1 103 ? 13.638 10.452 -1.527 1.00 53.34 103 GLY A N 1
ATOM 788 C CA . GLY A 1 103 ? 12.937 9.603 -0.563 1.00 53.34 103 GLY A CA 1
ATOM 789 C C . GLY A 1 103 ? 13.662 9.441 0.769 1.00 53.34 103 GLY A C 1
ATOM 790 O O . GLY A 1 103 ? 14.182 8.364 1.055 1.00 53.34 103 GLY A O 1
ATOM 791 N N . SER A 1 104 ? 13.640 10.488 1.590 1.00 52.72 104 SER A N 1
ATOM 792 C CA . SER A 1 104 ? 13.906 10.434 3.027 1.00 52.72 104 SER A CA 1
ATOM 793 C C . SER A 1 104 ? 12.606 10.736 3.784 1.00 52.72 104 SER A C 1
ATOM 795 O O . SER A 1 104 ? 11.903 11.681 3.427 1.00 52.72 104 SER A O 1
ATOM 797 N N . PRO A 1 105 ? 12.246 9.953 4.816 1.00 55.53 105 PRO A N 1
ATOM 798 C CA . PRO A 1 105 ? 11.027 10.178 5.580 1.00 55.53 105 PRO A CA 1
ATOM 799 C C . PRO A 1 105 ? 11.170 11.437 6.441 1.00 55.53 105 PRO A C 1
ATOM 801 O O . PRO A 1 105 ? 12.012 11.493 7.336 1.00 55.53 105 PRO A O 1
ATOM 804 N N . HIS A 1 106 ? 10.323 12.433 6.201 1.00 48.34 106 HIS A N 1
ATOM 805 C CA . HIS A 1 106 ? 9.982 13.394 7.243 1.00 48.34 106 HIS A CA 1
ATOM 806 C C . HIS A 1 106 ? 8.962 12.705 8.155 1.00 48.34 106 HIS A C 1
ATOM 808 O O . HIS A 1 106 ? 7.829 12.459 7.738 1.00 48.34 106 HIS A O 1
ATOM 814 N N . PHE A 1 107 ? 9.433 12.283 9.331 1.00 47.75 107 PHE A N 1
ATOM 815 C CA . PHE A 1 107 ? 8.597 11.825 10.442 1.00 47.75 107 PHE A CA 1
ATOM 816 C C . PHE A 1 107 ? 7.834 12.998 11.056 1.00 47.75 107 PHE A C 1
ATOM 818 O O . PHE A 1 107 ? 8.433 14.097 11.136 1.00 47.75 107 PHE A O 1
#

Sequence (107 aa):
MKRQISGRRIATALLVAFGVIFAMAAPAAAIDCNGPYQIVRGQQIATPYCEDAYLAKVAREYGTRVSAAEIRHNPNKKADVCRFMGFDSRVSHICLNYRDGVGSPHF